Protein AF-A0A2H1JQH4-F1 (afdb_monomer)

Solvent-accessible surface area (backbone atoms only — not comparable to full-atom values): 5303 Å² total; per-residue (Å²): 136,82,81,78,77,77,52,69,67,59,51,48,54,52,52,52,50,53,51,48,51,47,51,62,74,45,61,63,74,72,72,44,57,89,83,45,78,69,80,85,48,57,68,66,45,54,54,50,50,44,52,48,49,49,50,51,50,54,51,52,51,52,50,37,57,76,68,48,65,90,59,82,48,73,71,57,51,52,54,51,52,54,53,61,74,72,110

Sequence (87 aa):
MARKTPTPLTITYWAIIIAGLAALQFPGILFYHDVAEPRIFGMPFIYGFNALIWLILCVVLFIAYRTRWGRPRPEELADEFDEEAAS

Structure (mmCIF, N/CA/C/O backbone):
data_AF-A0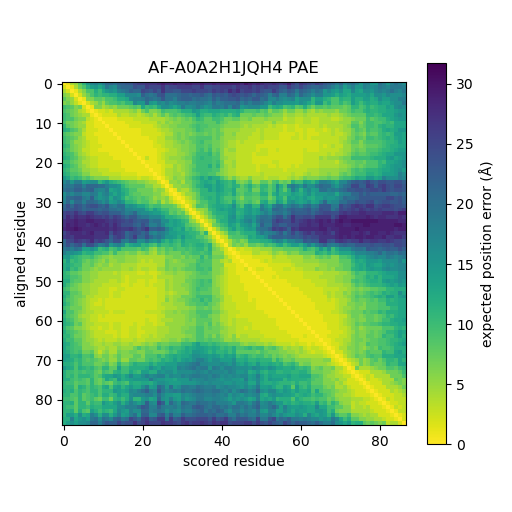A2H1JQH4-F1
#
_entry.id   AF-A0A2H1JQH4-F1
#
loop_
_atom_site.group_PDB
_atom_site.id
_atom_site.type_symbol
_atom_site.label_atom_id
_atom_site.label_alt_id
_atom_site.label_comp_id
_atom_site.label_asym_id
_atom_site.label_entity_id
_atom_site.label_seq_id
_atom_site.pdbx_PDB_ins_code
_atom_site.Cartn_x
_atom_site.Cartn_y
_atom_site.Cartn_z
_atom_site.occupancy
_atom_site.B_iso_or_equiv
_atom_site.auth_seq_id
_atom_site.auth_comp_id
_atom_site.auth_asym_id
_atom_site.auth_atom_id
_atom_site.pdbx_PDB_model_num
ATOM 1 N N . MET A 1 1 ? -12.955 14.968 24.430 1.00 52.84 1 MET A N 1
ATOM 2 C CA . MET A 1 1 ? -12.536 14.220 23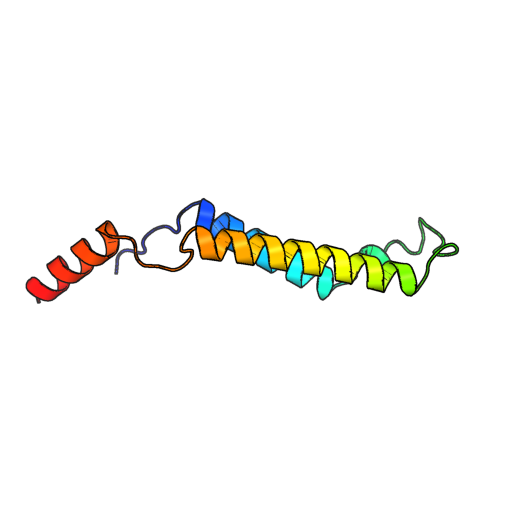.222 1.00 52.84 1 MET A CA 1
ATOM 3 C C . MET A 1 1 ? -11.283 13.400 23.510 1.00 52.84 1 MET A C 1
ATOM 5 O O . MET A 1 1 ? -10.169 13.857 23.265 1.00 52.84 1 MET A O 1
ATOM 9 N N . ALA A 1 2 ? -11.443 12.195 24.058 1.00 52.00 2 ALA A N 1
ATOM 10 C CA . ALA A 1 2 ? -10.351 11.227 24.095 1.00 52.00 2 ALA A CA 1
ATOM 11 C C . ALA A 1 2 ? -10.125 10.703 22.667 1.00 52.00 2 ALA A C 1
ATOM 13 O O . ALA A 1 2 ? -11.046 10.205 22.024 1.00 52.00 2 ALA A O 1
ATOM 14 N N . ARG A 1 3 ? -8.916 10.872 22.126 1.00 57.66 3 ARG A N 1
ATOM 15 C CA . ARG A 1 3 ? -8.592 10.451 20.758 1.00 57.66 3 ARG A CA 1
ATOM 16 C C . ARG A 1 3 ? -8.489 8.921 20.740 1.00 57.66 3 ARG A C 1
ATOM 18 O O . ARG A 1 3 ? -7.481 8.383 21.192 1.00 57.66 3 ARG A O 1
ATOM 25 N N . LYS A 1 4 ? -9.521 8.220 20.258 1.00 61.78 4 LYS A N 1
ATOM 26 C CA . LYS A 1 4 ? -9.477 6.755 20.106 1.00 61.78 4 LYS A CA 1
ATOM 27 C C . LYS A 1 4 ? -8.370 6.377 19.119 1.00 61.78 4 LYS A C 1
ATOM 29 O O . LYS A 1 4 ? -8.268 6.943 18.029 1.00 61.78 4 LYS A O 1
ATOM 34 N N . THR A 1 5 ? -7.497 5.460 19.529 1.00 60.19 5 THR A N 1
ATOM 35 C CA . THR A 1 5 ? -6.389 4.979 18.703 1.00 60.19 5 THR A CA 1
ATOM 36 C C . THR A 1 5 ? -6.942 4.202 17.507 1.00 60.19 5 THR A C 1
ATOM 38 O O . THR A 1 5 ? -7.765 3.300 17.690 1.00 60.19 5 THR A O 1
ATOM 41 N N . PRO A 1 6 ? -6.516 4.527 16.272 1.00 67.12 6 PRO A N 1
ATOM 42 C CA . PRO A 1 6 ? -6.959 3.789 15.101 1.00 67.12 6 PRO A CA 1
ATOM 43 C C . PRO A 1 6 ? -6.498 2.334 15.207 1.00 67.12 6 PRO A C 1
ATOM 45 O O . PRO A 1 6 ? -5.387 2.049 15.656 1.00 67.12 6 PRO A O 1
ATOM 48 N N . THR A 1 7 ? -7.357 1.401 14.797 1.00 78.56 7 THR A N 1
ATOM 49 C CA . THR A 1 7 ? -6.996 -0.019 14.784 1.00 78.56 7 THR A CA 1
ATOM 50 C C . THR A 1 7 ? -5.797 -0.261 13.874 1.00 78.56 7 THR A C 1
ATOM 52 O O . THR A 1 7 ? -5.678 0.391 12.831 1.00 78.56 7 THR A O 1
ATOM 55 N N . PRO A 1 8 ? -4.936 -1.240 14.202 1.00 80.06 8 PRO A N 1
ATOM 56 C CA . PRO A 1 8 ? -3.767 -1.547 13.385 1.00 80.06 8 PRO A CA 1
ATOM 57 C C . PRO A 1 8 ? -4.154 -1.869 11.936 1.00 80.06 8 PRO A C 1
ATOM 59 O O . PRO A 1 8 ? -3.485 -1.414 11.018 1.00 80.06 8 PRO A O 1
ATOM 62 N N . LEU A 1 9 ? -5.292 -2.538 11.717 1.00 80.62 9 LEU A N 1
ATOM 63 C CA . LEU A 1 9 ? -5.818 -2.827 10.377 1.00 80.62 9 LEU A CA 1
ATOM 64 C C . LEU A 1 9 ? -6.176 -1.561 9.585 1.00 80.62 9 LEU A C 1
ATOM 66 O O . LEU A 1 9 ? -5.853 -1.460 8.404 1.00 80.62 9 LEU A O 1
ATOM 70 N N . THR A 1 10 ? -6.805 -0.575 10.230 1.00 84.69 10 THR A N 1
ATOM 71 C CA . THR A 1 10 ? -7.138 0.707 9.596 1.00 84.69 10 THR A CA 1
ATOM 72 C C . THR A 1 10 ? -5.873 1.467 9.214 1.00 84.69 10 THR A C 1
ATOM 74 O O . THR A 1 10 ? -5.809 2.015 8.115 1.00 84.69 10 THR A O 1
ATOM 77 N N . ILE A 1 11 ? -4.853 1.457 10.079 1.00 8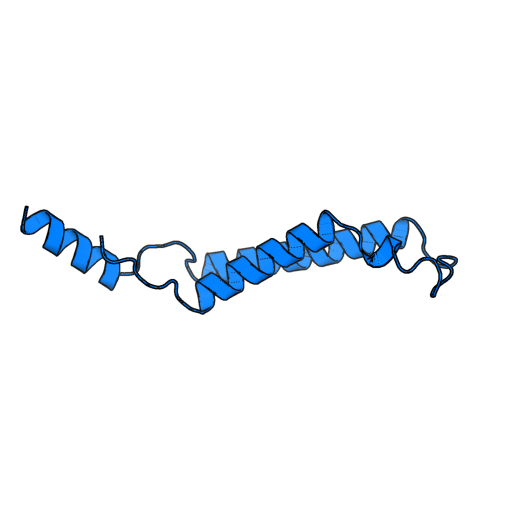8.00 11 ILE A N 1
ATOM 78 C CA . ILE A 1 11 ? -3.542 2.054 9.785 1.00 88.00 11 ILE A CA 1
ATOM 79 C C . ILE A 1 11 ? -2.884 1.340 8.598 1.00 88.00 11 ILE A C 1
ATOM 81 O O . ILE A 1 11 ? -2.362 2.003 7.707 1.00 88.00 11 ILE A O 1
ATOM 85 N N . THR A 1 12 ? -2.944 0.005 8.547 1.00 89.56 12 THR A N 1
ATOM 86 C CA . THR A 1 12 ? -2.389 -0.782 7.439 1.00 89.56 12 THR A CA 1
ATOM 87 C C . THR A 1 12 ? -3.044 -0.427 6.106 1.00 89.56 12 THR A C 1
ATOM 89 O O . THR A 1 12 ? -2.328 -0.174 5.140 1.00 89.56 12 THR A O 1
ATOM 92 N N . TYR A 1 13 ? -4.378 -0.346 6.038 1.00 90.81 13 TYR A N 1
ATOM 93 C CA . TYR A 1 13 ? -5.063 0.059 4.805 1.00 90.81 13 TYR A CA 1
ATOM 94 C C . TYR A 1 13 ? -4.661 1.465 4.364 1.00 90.81 13 TYR A C 1
ATOM 96 O O . TYR A 1 13 ? -4.334 1.665 3.195 1.00 90.81 13 TYR A O 1
ATOM 104 N N . TRP A 1 14 ? -4.603 2.419 5.297 1.00 90.69 14 TRP A N 1
ATOM 105 C CA . TRP A 1 14 ? -4.132 3.773 5.007 1.00 90.69 14 TRP A CA 1
ATOM 106 C C . TRP A 1 14 ? -2.703 3.793 4.470 1.00 90.69 14 TRP A C 1
ATOM 108 O O . TRP A 1 14 ? -2.444 4.432 3.452 1.00 90.69 14 TRP A O 1
ATOM 118 N N . ALA A 1 15 ? -1.788 3.067 5.112 1.00 93.12 15 ALA A N 1
ATOM 119 C CA . ALA A 1 15 ? -0.394 2.999 4.694 1.00 93.12 15 ALA A CA 1
ATOM 120 C C . ALA A 1 15 ? -0.256 2.420 3.278 1.00 93.12 15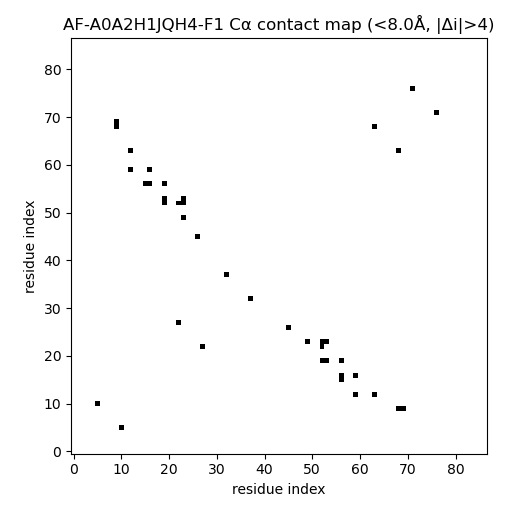 ALA A C 1
ATOM 122 O O . ALA A 1 15 ? 0.442 2.999 2.449 1.00 93.12 15 ALA A O 1
ATOM 123 N N . ILE A 1 16 ? -0.960 1.323 2.977 1.00 93.00 16 ILE A N 1
ATOM 124 C CA . ILE A 1 16 ? -0.921 0.675 1.658 1.00 93.00 16 ILE A CA 1
ATOM 125 C C . ILE A 1 16 ? -1.514 1.587 0.578 1.00 93.00 16 ILE A C 1
ATOM 127 O O . ILE A 1 16 ? -0.934 1.705 -0.500 1.00 93.00 16 ILE A O 1
ATOM 131 N N . ILE A 1 17 ? -2.638 2.255 0.856 1.00 92.62 17 ILE A N 1
ATOM 132 C CA . ILE A 1 17 ? -3.289 3.159 -0.102 1.00 92.62 17 ILE A CA 1
ATOM 133 C C . ILE A 1 17 ? -2.395 4.362 -0.403 1.00 92.62 17 ILE A C 1
ATOM 135 O O . ILE A 1 17 ? -2.171 4.676 -1.570 1.00 92.62 17 ILE A O 1
ATOM 139 N N . ILE A 1 18 ? -1.847 5.007 0.629 1.00 93.12 18 ILE A N 1
ATOM 140 C CA . ILE A 1 18 ? -0.956 6.161 0.459 1.00 93.12 18 ILE A CA 1
ATOM 141 C C . ILE A 1 18 ? 0.308 5.748 -0.298 1.00 93.12 18 ILE A C 1
ATOM 143 O O . ILE A 1 18 ? 0.698 6.431 -1.241 1.00 93.12 18 ILE A O 1
ATOM 147 N N . ALA A 1 19 ? 0.924 4.621 0.067 1.00 91.12 19 ALA A N 1
ATOM 148 C CA . ALA A 1 19 ? 2.119 4.127 -0.610 1.00 91.12 19 ALA A CA 1
ATOM 149 C C . ALA A 1 19 ? 1.847 3.765 -2.078 1.00 91.12 19 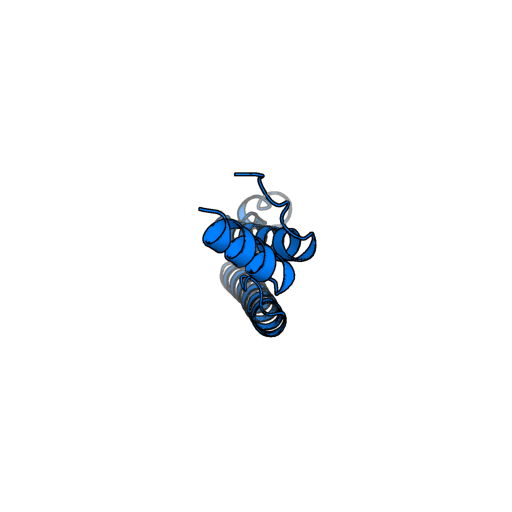ALA A C 1
ATOM 151 O O . ALA A 1 19 ? 2.630 4.131 -2.951 1.00 91.12 19 ALA A O 1
ATOM 152 N N . GLY A 1 20 ? 0.730 3.094 -2.373 1.00 89.62 20 GLY A N 1
ATOM 153 C CA . GLY A 1 20 ? 0.360 2.752 -3.746 1.00 89.62 20 GLY A CA 1
ATOM 154 C C . GLY A 1 20 ? 0.030 3.984 -4.590 1.00 89.62 20 GLY A C 1
ATOM 155 O O . GLY A 1 20 ? 0.468 4.069 -5.733 1.00 89.62 20 GLY A O 1
ATOM 156 N N . LEU A 1 21 ? -0.666 4.978 -4.027 1.00 90.75 21 LEU A N 1
ATOM 157 C CA . LEU A 1 21 ? -0.907 6.256 -4.703 1.00 90.75 21 LEU A CA 1
ATOM 158 C C . LEU A 1 21 ? 0.398 7.022 -4.940 1.00 90.75 21 LEU A C 1
ATOM 160 O O . LEU A 1 21 ? 0.606 7.539 -6.034 1.00 90.75 21 LEU A O 1
ATOM 164 N N . ALA A 1 22 ? 1.308 7.045 -3.965 1.00 89.19 22 ALA A N 1
ATOM 165 C CA . ALA A 1 22 ? 2.626 7.648 -4.131 1.00 89.19 22 ALA A CA 1
ATOM 166 C C . ALA A 1 22 ? 3.442 6.946 -5.229 1.00 89.19 22 ALA A C 1
ATOM 168 O O . ALA A 1 22 ? 4.084 7.624 -6.025 1.00 89.19 22 ALA A O 1
ATOM 169 N N . ALA A 1 23 ? 3.371 5.614 -5.324 1.00 85.75 23 ALA A N 1
ATOM 170 C CA . ALA A 1 23 ? 4.036 4.837 -6.371 1.00 85.75 23 ALA A CA 1
ATOM 171 C C . ALA A 1 23 ? 3.461 5.091 -7.779 1.00 85.75 23 ALA A C 1
ATOM 173 O O . ALA A 1 23 ? 4.201 5.021 -8.757 1.00 85.75 23 ALA A O 1
ATOM 174 N N . LEU A 1 24 ? 2.165 5.406 -7.888 1.00 85.31 24 LEU A N 1
ATOM 175 C CA . LEU A 1 24 ? 1.540 5.835 -9.147 1.00 85.31 24 LEU A CA 1
ATOM 176 C C . LEU A 1 24 ? 1.904 7.279 -9.510 1.00 85.31 24 LEU A C 1
ATOM 178 O O . LEU A 1 24 ? 2.087 7.601 -10.682 1.00 85.31 24 LEU A O 1
ATOM 182 N N . GLN A 1 25 ? 1.981 8.161 -8.509 1.00 81.19 25 GLN A N 1
ATOM 183 C CA . GLN A 1 25 ? 2.233 9.586 -8.716 1.00 81.19 25 GLN A CA 1
ATOM 184 C C . GLN A 1 25 ? 3.706 9.881 -9.001 1.00 81.19 25 GLN A C 1
ATOM 186 O O . GLN A 1 25 ? 4.022 10.758 -9.804 1.00 81.19 25 GLN A O 1
ATOM 191 N N . PHE A 1 26 ? 4.598 9.148 -8.342 1.00 75.88 26 PHE A N 1
ATOM 192 C CA . PHE A 1 26 ? 6.033 9.230 -8.521 1.00 75.88 26 PHE A CA 1
ATOM 193 C C . PHE A 1 26 ? 6.499 7.930 -9.173 1.00 75.88 26 PHE A C 1
ATOM 195 O O . PHE A 1 26 ? 6.674 6.927 -8.476 1.00 75.88 26 PHE A O 1
ATOM 202 N N . PRO A 1 27 ? 6.720 7.914 -10.500 1.00 65.75 27 PRO A N 1
ATOM 203 C CA . PRO A 1 27 ? 7.293 6.758 -11.166 1.00 65.75 27 PRO A CA 1
ATOM 204 C C . PRO A 1 27 ? 8.780 6.677 -10.791 1.00 65.75 27 PRO A C 1
ATOM 206 O O . PRO A 1 27 ? 9.653 6.987 -11.593 1.00 65.75 27 PRO A O 1
ATOM 209 N N . GLY A 1 28 ? 9.081 6.271 -9.552 1.00 65.12 28 GLY A N 1
ATOM 210 C CA . GLY A 1 28 ? 10.436 6.147 -9.003 1.00 65.12 28 GLY A CA 1
ATOM 211 C C . GLY A 1 28 ? 11.347 5.248 -9.845 1.00 65.12 28 GLY A C 1
ATOM 212 O O . GLY A 1 28 ? 12.564 5.389 -9.818 1.00 65.12 28 GLY A O 1
ATOM 213 N N . ILE A 1 29 ? 10.751 4.385 -10.672 1.00 62.84 29 ILE A N 1
ATOM 214 C CA . ILE A 1 29 ? 11.442 3.601 -11.697 1.00 62.84 29 ILE A CA 1
ATOM 215 C C . ILE A 1 29 ? 12.194 4.472 -12.725 1.00 62.84 29 ILE A C 1
ATOM 217 O O . ILE A 1 29 ? 13.216 4.046 -13.252 1.00 62.84 29 ILE A O 1
ATOM 221 N N . LEU A 1 30 ? 11.748 5.711 -12.965 1.00 61.72 30 LEU A N 1
ATOM 222 C CA . LEU A 1 30 ? 12.433 6.693 -13.813 1.00 61.72 30 LEU A CA 1
ATOM 223 C C . LEU A 1 30 ? 13.675 7.301 -13.140 1.00 61.72 30 LEU A C 1
ATOM 225 O O . LEU A 1 30 ? 14.410 8.038 -13.773 1.00 61.72 30 LEU A O 1
ATOM 229 N N . PHE A 1 31 ? 13.954 7.021 -11.868 1.00 63.09 31 PHE A N 1
ATOM 230 C CA . PHE A 1 31 ? 15.205 7.460 -11.231 1.00 63.09 31 PHE A CA 1
ATOM 231 C C . PHE A 1 31 ? 16.310 6.397 -11.316 1.00 63.09 31 PHE A C 1
ATOM 233 O O . PHE A 1 31 ? 17.465 6.689 -11.027 1.00 63.09 31 PHE A O 1
ATOM 240 N N . TYR A 1 32 ? 15.988 5.184 -11.781 1.00 57.97 32 TYR A N 1
ATOM 241 C CA . TYR A 1 32 ? 16.939 4.081 -11.980 1.00 57.97 32 TYR A CA 1
ATOM 242 C C . TYR A 1 32 ? 17.546 4.038 -13.398 1.00 57.97 32 TYR A C 1
ATOM 244 O O . TYR A 1 32 ? 18.094 3.013 -13.809 1.00 57.97 32 TYR A O 1
ATOM 252 N N . HIS A 1 33 ? 17.478 5.149 -14.142 1.00 54.81 33 HIS A N 1
ATOM 253 C CA . HIS A 1 33 ? 17.951 5.242 -15.528 1.00 54.81 33 HIS A CA 1
ATOM 254 C C . HIS A 1 33 ? 19.446 4.917 -15.720 1.00 54.81 33 HIS A C 1
ATOM 256 O O . HIS A 1 33 ? 19.798 4.427 -16.789 1.00 54.81 33 HIS A O 1
ATOM 262 N N . ASP A 1 34 ? 20.300 5.115 -14.707 1.00 57.41 34 ASP A N 1
ATOM 263 C CA . ASP A 1 34 ? 21.750 4.858 -14.811 1.00 57.41 34 ASP A CA 1
ATOM 264 C C . ASP A 1 34 ? 22.165 3.397 -14.546 1.00 57.41 34 ASP A C 1
ATOM 266 O O . ASP A 1 34 ? 23.274 2.999 -14.892 1.00 57.41 34 ASP A O 1
ATOM 270 N N . VAL A 1 35 ? 21.297 2.574 -13.941 1.00 57.50 35 VAL A N 1
ATOM 271 C CA . VAL A 1 35 ? 21.623 1.179 -13.556 1.00 57.50 35 VAL A CA 1
ATOM 272 C C . VAL A 1 35 ? 20.952 0.142 -14.454 1.00 57.50 35 VAL A C 1
ATOM 274 O O . VAL A 1 35 ? 21.401 -1.000 -14.534 1.00 57.50 35 VAL A O 1
ATOM 277 N N . ALA A 1 36 ? 19.884 0.534 -15.144 1.00 51.56 36 ALA A N 1
ATOM 278 C CA . ALA A 1 36 ? 19.177 -0.301 -16.094 1.00 51.56 36 ALA A CA 1
ATOM 279 C C . ALA A 1 36 ? 18.839 0.545 -17.321 1.00 51.56 36 ALA A C 1
ATOM 281 O O . ALA A 1 36 ? 17.891 1.329 -17.306 1.00 51.56 36 ALA A O 1
ATOM 282 N N . GLU A 1 37 ? 19.608 0.384 -18.398 1.00 49.56 37 GLU A N 1
ATOM 283 C CA . GLU A 1 37 ? 19.216 0.911 -19.702 1.00 49.56 37 GLU A CA 1
ATOM 284 C C . GLU A 1 37 ? 17.786 0.428 -20.014 1.00 49.56 37 GLU A C 1
ATOM 286 O O . GLU A 1 37 ? 17.555 -0.785 -20.098 1.00 49.56 37 GLU A O 1
ATOM 291 N N . PRO A 1 38 ? 16.794 1.314 -20.206 1.00 58.12 38 PRO A N 1
ATOM 292 C CA . PRO A 1 38 ? 15.419 0.888 -20.416 1.00 58.12 38 PRO A CA 1
ATOM 293 C C . PRO A 1 38 ? 15.230 0.491 -21.886 1.00 58.12 38 PRO A C 1
ATOM 295 O O . PRO A 1 38 ? 14.422 1.082 -22.594 1.00 58.12 38 PRO A O 1
ATOM 298 N N . ARG A 1 39 ? 15.994 -0.484 -22.395 1.00 55.19 39 ARG A N 1
ATOM 299 C CA . ARG A 1 39 ? 15.924 -0.870 -23.816 1.00 55.19 39 ARG A CA 1
ATOM 300 C C . ARG A 1 39 ? 14.779 -1.817 -24.146 1.00 55.19 39 ARG A C 1
ATOM 302 O O . ARG A 1 39 ? 14.389 -1.870 -25.305 1.00 55.19 39 ARG A O 1
ATOM 309 N N . ILE A 1 40 ? 14.227 -2.553 -23.178 1.00 58.78 40 ILE A N 1
ATOM 310 C CA . ILE A 1 40 ? 13.370 -3.700 -23.520 1.00 58.78 40 ILE A CA 1
ATOM 311 C C . ILE A 1 40 ? 11.858 -3.460 -23.404 1.00 58.78 40 ILE A C 1
ATOM 313 O O . ILE A 1 40 ? 11.125 -4.118 -24.131 1.00 58.78 40 ILE A O 1
ATOM 317 N N . PHE A 1 41 ? 11.367 -2.470 -22.636 1.00 60.16 41 PHE A N 1
ATOM 318 C CA . PHE A 1 41 ? 9.917 -2.165 -22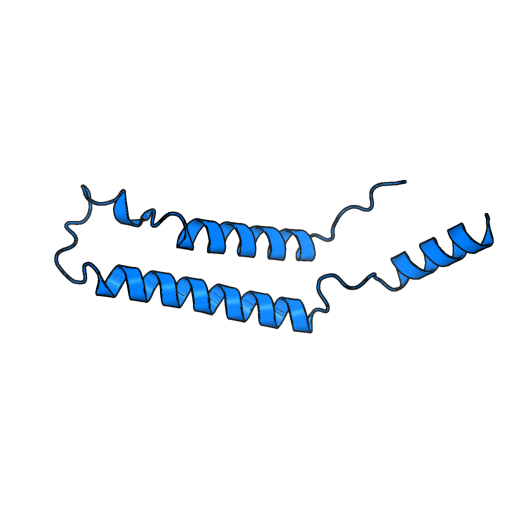.617 1.00 60.16 41 PHE A CA 1
ATOM 319 C C . PHE A 1 41 ? 9.498 -0.704 -22.358 1.00 60.16 41 PHE A C 1
ATOM 321 O O . PHE A 1 41 ? 8.298 -0.462 -22.291 1.00 60.16 41 PHE A O 1
ATOM 328 N N . GLY A 1 42 ? 10.421 0.266 -22.252 1.00 71.38 42 GLY A N 1
ATOM 329 C CA . GLY A 1 42 ? 10.140 1.718 -22.226 1.00 71.38 42 GLY A CA 1
ATOM 330 C C . GLY A 1 42 ? 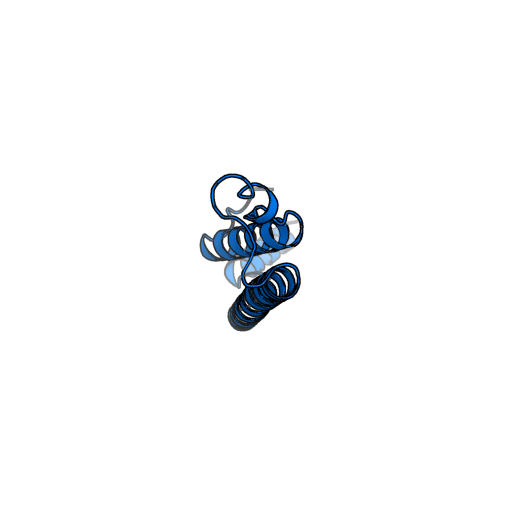8.786 2.148 -21.624 1.00 71.38 42 GLY A C 1
ATOM 331 O O . GLY A 1 42 ? 8.503 1.907 -20.452 1.00 71.38 42 GLY A O 1
ATOM 332 N N . MET A 1 43 ? 7.937 2.768 -22.452 1.00 71.38 43 MET A N 1
ATOM 333 C CA . MET A 1 43 ? 6.579 3.209 -22.091 1.00 71.38 43 MET A CA 1
ATOM 334 C C . MET A 1 43 ? 5.610 2.057 -21.749 1.00 71.38 43 MET A C 1
ATOM 336 O O . MET A 1 43 ? 4.948 2.147 -20.713 1.00 71.38 43 MET A O 1
ATOM 340 N N . PRO A 1 44 ? 5.519 0.959 -22.532 1.00 79.25 44 PRO A N 1
ATOM 341 C CA . PRO A 1 44 ? 4.714 -0.212 -22.165 1.00 79.25 44 PRO A CA 1
ATOM 342 C C . PRO A 1 44 ? 4.969 -0.751 -20.750 1.00 79.25 44 PRO A C 1
ATOM 344 O O . PRO A 1 44 ? 4.022 -1.125 -20.062 1.00 79.25 44 PRO A O 1
ATOM 347 N N . PHE A 1 45 ? 6.222 -0.745 -20.286 1.00 76.56 45 PHE A N 1
ATOM 348 C CA . PHE A 1 45 ? 6.575 -1.160 -18.927 1.00 76.56 45 PHE A CA 1
ATOM 349 C C . PHE A 1 45 ? 5.970 -0.239 -17.869 1.00 76.56 45 PHE A C 1
ATOM 351 O O . PHE A 1 45 ? 5.392 -0.717 -16.900 1.00 76.56 45 PHE A O 1
ATOM 358 N N . ILE A 1 46 ? 6.071 1.077 -18.062 1.00 79.25 46 ILE A N 1
ATOM 359 C CA . ILE A 1 46 ? 5.542 2.071 -17.119 1.00 79.25 46 ILE A CA 1
ATOM 360 C C . ILE A 1 46 ? 4.021 1.945 -17.017 1.00 79.25 46 ILE A C 1
ATOM 362 O O . ILE A 1 46 ? 3.471 1.951 -15.916 1.00 79.25 46 ILE A O 1
ATOM 366 N N . TYR A 1 47 ? 3.333 1.778 -18.148 1.00 81.62 47 TYR A N 1
ATOM 367 C CA . TYR A 1 47 ? 1.888 1.553 -18.151 1.00 81.62 47 TYR A CA 1
ATOM 368 C C . TYR A 1 47 ? 1.511 0.218 -17.505 1.00 81.62 47 TYR A C 1
ATOM 370 O O . TYR A 1 47 ? 0.558 0.179 -16.732 1.00 81.62 47 TYR A O 1
ATOM 378 N N . GLY A 1 48 ? 2.269 -0.853 -17.759 1.00 85.12 48 GLY A N 1
ATOM 379 C CA . GLY A 1 48 ? 2.062 -2.154 -17.121 1.00 85.12 48 GLY A CA 1
ATOM 380 C C . GLY A 1 48 ? 2.284 -2.116 -15.608 1.00 85.12 48 GLY A C 1
ATOM 381 O O . GLY A 1 48 ? 1.463 -2.630 -14.853 1.00 85.12 48 GLY A O 1
ATOM 382 N N . PHE A 1 49 ? 3.345 -1.449 -15.153 1.00 84.12 49 PHE A N 1
ATOM 383 C CA . PHE A 1 49 ? 3.630 -1.224 -13.738 1.00 84.12 49 PHE A CA 1
ATOM 384 C C . PHE A 1 49 ? 2.512 -0.419 -13.069 1.00 84.12 49 PHE A C 1
ATOM 386 O O . PHE A 1 49 ? 1.965 -0.859 -12.061 1.00 84.12 49 PHE A O 1
ATOM 393 N N . ASN A 1 50 ? 2.105 0.708 -13.661 1.00 86.81 50 ASN A N 1
ATOM 394 C CA . ASN A 1 50 ? 1.001 1.512 -13.138 1.00 86.81 50 ASN A CA 1
ATOM 395 C C . ASN A 1 50 ? -0.311 0.723 -13.098 1.00 86.81 50 ASN A C 1
ATOM 397 O O . ASN A 1 50 ? -1.006 0.750 -12.087 1.00 86.81 50 ASN A O 1
ATOM 401 N N . ALA A 1 51 ? -0.635 -0.029 -14.152 1.00 89.88 51 ALA A N 1
ATOM 402 C CA . ALA A 1 51 ? -1.823 -0.877 -14.187 1.00 89.88 51 ALA A CA 1
ATOM 403 C C . ALA A 1 51 ? -1.784 -1.975 -13.109 1.00 89.88 51 ALA A C 1
ATOM 405 O O . ALA A 1 51 ? -2.809 -2.269 -12.496 1.00 89.88 51 ALA A O 1
ATOM 406 N N . LEU A 1 52 ? -0.610 -2.551 -12.836 1.00 90.62 52 LEU A N 1
ATOM 407 C CA . LEU A 1 52 ? -0.429 -3.556 -11.790 1.00 90.62 52 LEU A CA 1
ATOM 408 C C . LEU A 1 52 ? -0.602 -2.961 -10.386 1.00 90.62 52 LEU A C 1
ATOM 410 O O . LEU A 1 52 ? -1.348 -3.514 -9.580 1.00 90.62 52 LEU A O 1
ATOM 414 N N . ILE A 1 53 ? 0.044 -1.828 -10.092 1.00 90.44 53 ILE A N 1
ATOM 415 C CA . ILE A 1 53 ? -0.112 -1.129 -8.806 1.00 90.44 53 ILE A CA 1
ATOM 416 C C . ILE A 1 53 ? -1.565 -0.684 -8.612 1.00 90.44 53 ILE A C 1
ATOM 418 O O . ILE A 1 53 ? -2.130 -0.854 -7.531 1.00 90.44 53 ILE A O 1
ATOM 422 N N . TRP A 1 54 ? -2.202 -0.192 -9.674 1.00 92.81 54 TRP A N 1
ATOM 423 C CA . TRP A 1 54 ? -3.620 0.148 -9.673 1.00 92.81 54 TRP A CA 1
ATOM 424 C C . TRP A 1 54 ? -4.502 -1.063 -9.348 1.00 92.81 54 TRP A C 1
ATOM 426 O O . TRP A 1 54 ? -5.368 -0.981 -8.479 1.00 92.81 54 TRP A O 1
ATOM 436 N N . LEU A 1 55 ? -4.247 -2.215 -9.976 1.00 95.56 55 LEU A N 1
ATOM 437 C CA . LEU A 1 55 ? -4.972 -3.454 -9.692 1.00 95.56 55 LEU A CA 1
ATOM 438 C C . LEU A 1 55 ? -4.816 -3.882 -8.225 1.00 95.56 55 LEU A C 1
ATOM 440 O O . LEU A 1 55 ? -5.803 -4.255 -7.590 1.00 95.56 55 LEU A O 1
ATOM 444 N N . ILE A 1 56 ? -3.604 -3.790 -7.669 1.00 94.19 56 ILE A N 1
ATOM 445 C CA . ILE A 1 56 ? -3.345 -4.082 -6.251 1.00 94.19 56 ILE A CA 1
ATOM 446 C C . ILE A 1 56 ? -4.182 -3.161 -5.357 1.00 94.19 56 ILE A C 1
ATOM 448 O O . ILE A 1 56 ? -4.850 -3.647 -4.445 1.00 94.19 56 ILE A O 1
ATOM 452 N N . LEU A 1 57 ? -4.212 -1.855 -5.638 1.00 94.75 57 LEU A N 1
ATOM 453 C CA . LEU A 1 57 ? -5.037 -0.903 -4.890 1.00 94.75 57 LEU A CA 1
ATOM 454 C C .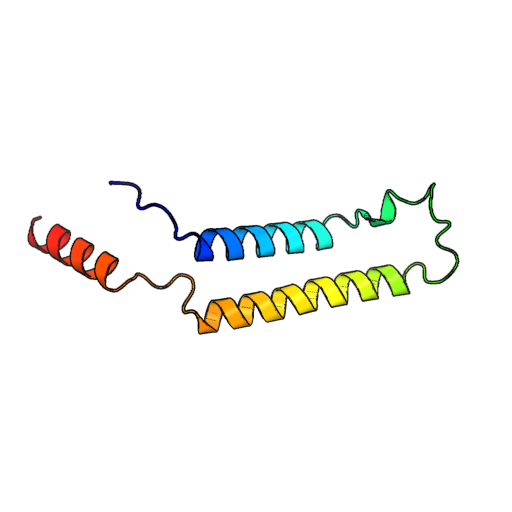 LEU A 1 57 ? -6.530 -1.241 -4.972 1.00 94.75 57 LEU A C 1
ATOM 456 O O . LEU A 1 57 ? -7.212 -1.214 -3.947 1.00 94.75 57 LEU A O 1
ATOM 460 N N . CYS A 1 58 ? -7.040 -1.622 -6.147 1.00 95.62 58 CYS A N 1
ATOM 461 C CA . CYS A 1 58 ? -8.426 -2.068 -6.296 1.00 95.62 58 CYS A CA 1
ATOM 462 C C . CYS A 1 58 ? -8.735 -3.291 -5.420 1.00 95.62 58 CYS A C 1
ATOM 464 O O . CYS A 1 58 ? -9.770 -3.321 -4.753 1.00 95.62 58 CYS A O 1
ATOM 466 N N . VAL A 1 59 ? -7.840 -4.284 -5.378 1.00 95.88 59 VAL A N 1
ATOM 467 C CA . VAL A 1 59 ? -8.001 -5.478 -4.530 1.00 95.88 59 VAL A CA 1
ATOM 468 C C . VAL A 1 59 ? -7.977 -5.106 -3.048 1.00 95.88 59 VAL A C 1
ATOM 470 O O . VAL A 1 59 ? -8.833 -5.560 -2.289 1.00 95.88 59 VAL A O 1
ATOM 473 N N . VAL A 1 60 ? -7.044 -4.249 -2.630 1.00 93.69 60 VAL A N 1
ATOM 474 C CA . VAL A 1 60 ? -6.944 -3.776 -1.241 1.00 93.69 60 VAL A CA 1
ATOM 475 C C . VAL A 1 60 ? -8.217 -3.040 -0.828 1.00 93.69 60 VAL A C 1
ATOM 477 O O . VAL A 1 60 ? -8.767 -3.332 0.231 1.00 93.69 60 VAL A O 1
ATOM 480 N N . LEU A 1 61 ? -8.738 -2.150 -1.677 1.00 92.69 61 LEU A N 1
ATOM 481 C CA . LEU A 1 61 ? -9.996 -1.441 -1.428 1.00 92.69 61 LEU A CA 1
ATOM 482 C C . LEU A 1 61 ? -11.195 -2.392 -1.365 1.00 92.69 61 LEU A C 1
ATOM 484 O O . LEU A 1 61 ? -12.070 -2.222 -0.516 1.00 92.69 61 LEU A O 1
ATOM 488 N N . PHE A 1 62 ? -11.230 -3.422 -2.212 1.00 94.31 62 PHE A N 1
ATOM 489 C CA . PHE A 1 62 ? -12.278 -4.440 -2.168 1.00 94.31 62 PHE A CA 1
ATOM 490 C C . PHE A 1 62 ? -12.255 -5.237 -0.855 1.00 94.31 62 PHE A C 1
ATOM 492 O O . PHE A 1 62 ? -13.302 -5.483 -0.250 1.00 94.31 62 PHE A O 1
ATOM 499 N N . ILE A 1 63 ? -11.066 -5.613 -0.377 1.00 92.38 63 ILE A N 1
ATOM 500 C CA . ILE A 1 63 ? -10.905 -6.277 0.923 1.00 92.38 63 ILE A CA 1
ATOM 501 C C . ILE A 1 63 ? -11.312 -5.322 2.050 1.00 92.38 63 ILE A C 1
ATOM 503 O O . ILE A 1 63 ? -12.105 -5.708 2.910 1.00 92.38 63 ILE A O 1
ATOM 507 N N . ALA A 1 64 ? -10.858 -4.066 2.010 1.00 89.75 64 ALA A N 1
ATOM 508 C CA . ALA A 1 64 ? -11.207 -3.044 2.992 1.00 89.75 64 ALA A CA 1
ATOM 509 C C . ALA A 1 64 ? -12.733 -2.866 3.098 1.00 89.75 64 ALA A C 1
ATOM 511 O O . ALA A 1 64 ? -13.287 -2.912 4.202 1.00 89.75 64 ALA A O 1
ATOM 512 N N . TYR A 1 65 ? -13.423 -2.796 1.954 1.00 88.12 65 TYR A N 1
ATOM 513 C CA . TYR A 1 65 ? -14.883 -2.765 1.869 1.00 88.12 65 TYR A CA 1
ATOM 514 C C . TYR A 1 65 ? -15.532 -3.984 2.540 1.00 88.12 65 TYR A C 1
ATOM 516 O O . TYR A 1 65 ? -16.423 -3.831 3.378 1.00 88.12 65 TYR A O 1
ATOM 524 N N . ARG A 1 66 ? -15.050 -5.202 2.251 1.00 89.88 66 ARG A N 1
ATOM 525 C CA . ARG A 1 66 ? -15.567 -6.428 2.887 1.00 89.88 66 ARG A CA 1
ATOM 526 C C . ARG A 1 66 ? -15.319 -6.465 4.393 1.00 89.88 66 ARG A C 1
ATOM 528 O O . ARG A 1 66 ? -16.148 -6.995 5.127 1.00 89.88 66 ARG A O 1
ATOM 535 N N . THR A 1 67 ? -14.230 -5.862 4.860 1.00 86.56 67 THR A N 1
ATOM 536 C CA . THR A 1 67 ? -13.923 -5.730 6.293 1.00 86.56 67 THR A CA 1
ATOM 537 C C . THR A 1 67 ? -14.636 -4.560 6.979 1.00 86.56 67 THR A C 1
ATOM 539 O O . THR A 1 67 ? -14.364 -4.295 8.145 1.00 86.56 67 THR A O 1
ATOM 542 N N . ARG A 1 68 ? -15.571 -3.877 6.293 1.00 82.81 68 ARG A N 1
ATOM 543 C CA . ARG A 1 68 ? -16.307 -2.702 6.804 1.00 82.81 68 ARG A CA 1
ATOM 544 C C . ARG A 1 68 ? -15.378 -1.590 7.297 1.00 82.81 68 ARG A C 1
ATOM 546 O O . ARG A 1 68 ? -15.671 -0.917 8.286 1.00 82.81 68 ARG A O 1
ATOM 553 N N . TRP A 1 69 ? -14.252 -1.411 6.612 1.00 81.56 69 TRP A N 1
ATOM 554 C CA . TRP A 1 69 ? -13.299 -0.353 6.916 1.00 81.56 69 TRP A CA 1
ATOM 555 C C . TRP A 1 69 ? -13.999 1.017 6.918 1.00 81.56 69 TRP A C 1
ATOM 557 O O . TRP A 1 69 ? -14.722 1.348 5.981 1.00 81.56 69 TRP A O 1
ATOM 567 N N . GLY A 1 70 ? -13.827 1.778 8.004 1.00 74.75 70 GLY A N 1
ATOM 568 C CA . GLY A 1 70 ? -14.463 3.085 8.208 1.00 74.75 70 GLY A CA 1
ATOM 569 C C . GLY A 1 70 ? -15.845 3.064 8.875 1.00 74.75 70 GLY A C 1
ATOM 570 O O . GLY A 1 70 ? -16.388 4.133 9.136 1.00 74.75 70 GLY A O 1
ATOM 571 N N . ARG A 1 71 ? -16.425 1.894 9.186 1.00 77.75 71 ARG A N 1
ATOM 572 C CA . ARG A 1 71 ? -17.671 1.826 9.966 1.00 77.75 71 ARG A CA 1
ATOM 573 C C . ARG A 1 71 ? -17.366 1.949 11.470 1.00 77.75 71 ARG A C 1
ATOM 575 O O . ARG A 1 71 ? -16.475 1.230 11.929 1.00 77.75 71 ARG A O 1
ATOM 582 N N . PRO A 1 72 ? -18.112 2.781 12.228 1.00 71.81 72 PRO A N 1
ATOM 583 C CA . PRO A 1 72 ? -18.001 2.832 13.682 1.00 71.81 72 PRO A CA 1
ATOM 584 C C . PRO A 1 72 ? -18.192 1.439 14.268 1.00 71.81 72 PRO A C 1
ATOM 586 O O . PRO A 1 72 ? -19.084 0.690 13.836 1.00 71.81 72 PRO A O 1
ATOM 589 N N . ARG A 1 73 ? -17.340 1.062 15.217 1.00 74.31 73 ARG A N 1
ATOM 590 C CA . ARG A 1 73 ? -17.506 -0.224 15.893 1.00 74.31 73 ARG A CA 1
ATOM 591 C C . ARG A 1 73 ? -18.702 -0.166 16.846 1.00 74.31 73 ARG A C 1
ATOM 593 O O . ARG A 1 73 ? -19.042 0.912 17.322 1.00 74.31 73 ARG A O 1
ATOM 600 N N . PRO A 1 74 ? -19.353 -1.306 17.142 1.00 75.69 74 PRO A N 1
ATOM 601 C CA . PRO A 1 74 ? -20.499 -1.333 18.054 1.00 75.69 74 PRO A CA 1
ATOM 602 C C . PRO A 1 74 ? -20.171 -0.729 19.425 1.00 75.69 74 PRO A C 1
ATOM 604 O O . PRO A 1 74 ? -20.983 -0.009 19.987 1.00 75.69 74 PRO A O 1
ATOM 607 N N . GLU A 1 75 ? -18.953 -0.976 19.906 1.00 74.69 75 GLU A N 1
ATOM 608 C CA . GLU A 1 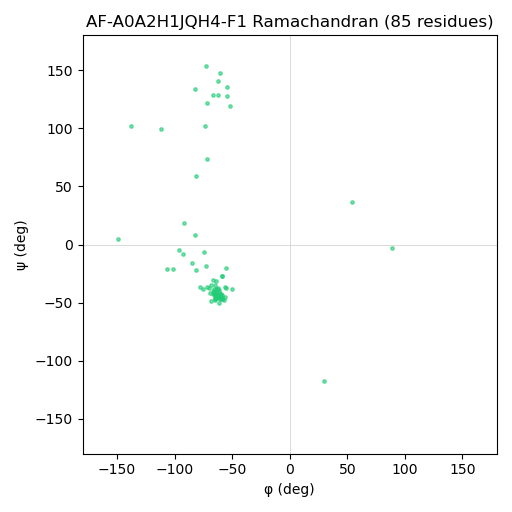75 ? -18.386 -0.386 21.124 1.00 74.69 75 GLU A CA 1
ATOM 609 C C . GLU A 1 75 ? -18.185 1.136 21.031 1.00 74.69 75 GLU A C 1
ATOM 611 O O . GLU A 1 75 ? -18.401 1.840 22.004 1.00 74.69 75 GLU A O 1
ATOM 616 N N . GLU A 1 76 ? -17.841 1.675 19.857 1.00 70.06 76 GLU A N 1
ATOM 617 C CA . GLU A 1 76 ? -17.743 3.128 19.654 1.00 70.06 76 GLU A CA 1
ATOM 618 C C . GLU A 1 76 ? -19.112 3.807 19.629 1.00 70.06 76 GLU A C 1
ATOM 620 O O . GLU A 1 76 ? -19.238 4.898 20.168 1.00 70.06 76 GLU A O 1
ATOM 625 N N . LEU A 1 77 ? -20.121 3.148 19.059 1.00 76.62 77 LEU A N 1
ATOM 626 C CA . LEU A 1 77 ? -21.495 3.648 19.053 1.00 76.62 77 LEU A CA 1
ATOM 627 C C . LEU A 1 77 ? -22.110 3.623 20.454 1.00 76.62 77 LEU A C 1
ATOM 629 O O . LEU A 1 77 ? -22.783 4.571 20.827 1.00 76.62 77 LEU A O 1
ATOM 633 N N . ALA A 1 78 ? -21.881 2.554 21.226 1.00 77.12 78 ALA A N 1
ATOM 634 C CA . ALA A 1 78 ? -22.376 2.449 22.599 1.00 77.12 78 ALA A CA 1
ATOM 635 C C . ALA A 1 78 ? -21.847 3.592 23.482 1.00 77.12 78 ALA A C 1
ATOM 637 O O . ALA A 1 78 ? -22.636 4.239 24.160 1.00 77.12 78 ALA A O 1
ATOM 638 N N . ASP A 1 79 ? -20.547 3.896 23.386 1.00 77.56 79 ASP A N 1
ATOM 639 C CA . ASP A 1 79 ? -19.937 5.011 24.120 1.00 77.56 79 ASP A CA 1
ATOM 640 C C . ASP A 1 79 ? -20.516 6.380 23.700 1.00 77.56 79 ASP A C 1
ATOM 642 O O . ASP A 1 79 ? -20.717 7.242 24.551 1.00 77.56 79 ASP A O 1
ATOM 646 N N . GLU A 1 80 ? -20.801 6.589 22.404 1.00 75.75 80 GLU A N 1
ATOM 647 C CA . GLU A 1 80 ? -21.446 7.820 21.909 1.00 75.75 80 GLU A CA 1
ATOM 648 C C . GLU A 1 80 ? -22.882 7.968 22.438 1.00 75.75 80 GLU A C 1
ATOM 650 O O . GLU A 1 80 ? -23.266 9.062 22.847 1.00 75.75 80 GLU A O 1
ATOM 655 N N . PHE A 1 81 ? -23.664 6.881 22.482 1.00 76.69 81 PHE A N 1
ATOM 656 C CA . PHE A 1 81 ? -25.015 6.902 23.055 1.00 76.69 81 PHE A CA 1
ATOM 657 C C . PHE A 1 81 ? -25.005 7.174 24.565 1.00 76.69 81 PHE A C 1
ATOM 659 O O . PHE A 1 81 ? -25.878 7.889 25.056 1.00 76.69 81 PHE A O 1
ATOM 666 N N . ASP A 1 82 ? -24.033 6.626 25.297 1.00 79.62 82 ASP A N 1
ATOM 667 C CA . ASP A 1 82 ? -23.886 6.857 26.736 1.00 79.62 82 ASP A CA 1
ATOM 668 C C . ASP A 1 82 ? -23.441 8.303 27.040 1.00 79.62 82 ASP A C 1
ATOM 670 O O . ASP A 1 82 ? -23.925 8.901 28.002 1.00 79.62 82 ASP A O 1
ATOM 674 N N . GLU A 1 83 ? -22.568 8.899 26.213 1.00 75.81 83 GLU A N 1
ATOM 675 C CA . GLU A 1 83 ? -22.215 10.327 26.300 1.00 75.81 83 GLU A CA 1
ATOM 676 C C . GLU A 1 83 ? -23.407 11.240 25.959 1.00 75.81 83 GLU A C 1
ATOM 678 O O . GLU A 1 83 ? -23.635 12.221 26.666 1.00 75.81 83 GLU A O 1
ATOM 683 N N . GLU A 1 84 ? -24.184 10.921 24.918 1.00 78.19 84 GLU A N 1
ATOM 684 C CA . GLU A 1 84 ? -25.367 11.696 24.507 1.00 78.19 84 GLU A CA 1
ATOM 685 C C . GLU A 1 84 ? -26.509 11.601 25.534 1.00 78.19 84 GLU A C 1
ATOM 687 O O . GLU A 1 84 ? -27.207 12.580 25.785 1.00 78.19 84 GLU A O 1
ATOM 692 N N . ALA A 1 85 ? -26.678 10.452 26.195 1.00 78.56 85 ALA A N 1
ATOM 693 C CA . ALA A 1 85 ? -27.649 10.283 27.279 1.00 78.56 85 ALA A CA 1
ATOM 694 C C . ALA A 1 85 ? -27.239 10.988 28.590 1.00 78.56 85 ALA A C 1
ATOM 696 O O . ALA A 1 85 ? -28.084 11.189 29.467 1.00 78.56 85 ALA A O 1
ATOM 697 N N . ALA A 1 86 ? -25.957 11.336 28.742 1.00 73.56 86 ALA A N 1
ATOM 698 C CA . ALA A 1 86 ? -25.402 12.002 29.920 1.00 73.56 86 ALA A CA 1
ATOM 699 C C . ALA A 1 86 ? -25.294 13.538 29.788 1.00 73.56 86 ALA A C 1
ATOM 701 O O . ALA A 1 86 ? -24.910 14.192 30.764 1.00 73.56 86 ALA A O 1
ATOM 702 N N . SER A 1 87 ? -25.612 14.107 28.616 1.00 65.06 87 SER A N 1
ATOM 703 C CA . SER A 1 87 ? -25.627 15.555 28.328 1.00 65.06 87 SER A CA 1
ATOM 704 C C . SER A 1 87 ? -27.021 16.166 28.409 1.00 65.06 87 SER A C 1
ATOM 706 O O . SER A 1 87 ? -27.133 17.291 28.948 1.00 65.06 87 SER A O 1
#

pLDDT: mean 77.88, std 13.03, range [49.56, 95.88]

Radius of gyration: 20.37 Å; Cα contacts (8 Å, |Δi|>4): 20; chains: 1; bounding box: 49×22×54 Å

Nearest PDB structures (foldseek):
  8wqx-assembly1_A  TM=5.168E-01  e=5.478E+00  Ureaplasma diversum
  8wr0-assembly1_H  TM=5.345E-01  e=7.012E+00  Ureaplasma diversum

Secondary structure (DSSP, 8-state):
---PPPPHHHHHHHHHHHHHHHHHHS-GGGG-TTTS---S-HHHHHHHHHHHHHHHHHHHHHHHHHTTTTPPPHHHHHHHHHHHHT-

Foldseek 3Di:
DPPDDDDPLLVVLVVLLVVLVCCLVDVCVVVCCVVDPPPPQPPNVNVVVNVVSVVVNVVSVVVCVVVVPPDQDPVNVVVVVVVVVVD

Mean predicted aligned error: 10.32 Å